Protein AF-A0ABD1PDD5-F1 (afdb_monomer_lite)

Organism: NCBI:txid126358

Secondary structure (DSSP, 8-state):
---------------------------HHHHHHHHHHHH--S-TT--HHHHHHHHHHHHHS-SS--HHHHHHHHHHH---HHHHHHHHHS--SSHHHHHHHHHHHHHHHHHHHHHHHHHH---------

Sequence (129 aa):
MQLLPSSIEDVDTESNANINHPQEEFSPTAQLAVLQAQVAVSDKNERLKDFIARFNRATLEIKVLQMSCVITTMMSGTQSRPFMMSLSKNPSDMMHELLRKGDKYVDAEEAYFITKGMKYRKEPESNKR

pLDDT: mean 79.44, std 18.71, range [39.03, 97.44]

Structure (mmCIF, N/CA/C/O backbone):
data_AF-A0ABD1PDD5-F1
#
_entry.id   AF-A0ABD1PDD5-F1
#
loop_
_atom_site.group_PDB
_atom_site.id
_atom_site.type_symbol
_atom_site.label_atom_id
_atom_site.label_alt_id
_atom_site.label_comp_id
_atom_site.label_asym_id
_atom_site.label_entity_id
_atom_site.label_seq_id
_atom_site.pdbx_PDB_ins_code
_atom_site.Cartn_x
_atom_site.Cartn_y
_atom_site.Cartn_z
_atom_site.occupancy
_atom_site.B_iso_or_equiv
_atom_site.auth_seq_id
_atom_site.auth_comp_id
_atom_site.auth_asym_id
_atom_site.auth_atom_id
_atom_site.pdbx_PDB_model_num
ATOM 1 N N . MET A 1 1 ? -16.704 -8.312 84.322 1.00 44.34 1 MET A N 1
ATOM 2 C CA . MET A 1 1 ? -15.423 -8.030 83.644 1.00 44.34 1 MET A CA 1
ATOM 3 C C . MET A 1 1 ? -15.009 -9.254 82.854 1.00 44.34 1 MET A C 1
ATOM 5 O O . MET A 1 1 ? -14.849 -10.298 83.466 1.00 44.34 1 MET A O 1
ATOM 9 N N . GLN A 1 2 ? -14.865 -9.117 81.538 1.00 45.41 2 GLN A N 1
ATOM 10 C CA . GLN A 1 2 ? -13.881 -9.816 80.705 1.00 45.41 2 GLN A CA 1
ATOM 11 C C . GLN A 1 2 ? -13.801 -9.049 79.376 1.00 45.41 2 GLN A C 1
ATOM 13 O O . GLN A 1 2 ? -14.821 -8.628 78.836 1.00 45.41 2 GLN A O 1
ATOM 18 N N . LEU A 1 3 ? -12.569 -8.735 78.987 1.00 39.03 3 LEU A N 1
ATOM 19 C CA . LEU A 1 3 ? -12.173 -7.791 77.944 1.00 39.03 3 LEU A CA 1
ATOM 20 C C . LEU A 1 3 ? -12.204 -8.452 76.557 1.00 39.03 3 LEU A C 1
ATOM 22 O O . LEU A 1 3 ? -11.913 -9.639 76.431 1.00 39.03 3 LEU A O 1
ATOM 26 N N . LEU A 1 4 ? -12.499 -7.650 75.531 1.00 40.66 4 LEU A N 1
ATOM 27 C CA . LEU A 1 4 ? -12.225 -7.961 74.124 1.00 40.66 4 LEU A CA 1
ATOM 28 C C . LEU A 1 4 ? -10.721 -8.173 73.891 1.00 40.66 4 LEU A C 1
ATOM 30 O O . LEU A 1 4 ? -9.897 -7.541 74.558 1.00 40.66 4 LEU A O 1
ATOM 34 N N . PRO A 1 5 ? -10.379 -8.917 72.833 1.00 45.44 5 PRO A N 1
ATOM 35 C CA . PRO A 1 5 ? -9.389 -8.410 71.895 1.00 45.44 5 PRO A CA 1
ATOM 36 C C . PRO A 1 5 ? -9.971 -8.212 70.490 1.00 45.44 5 PRO A C 1
ATOM 38 O O . PRO A 1 5 ? -10.810 -8.962 69.999 1.00 45.44 5 PRO A O 1
ATOM 41 N N . SER A 1 6 ? -9.485 -7.140 69.879 1.00 45.81 6 SER A N 1
ATOM 42 C CA . SER A 1 6 ? -9.706 -6.653 68.524 1.00 45.81 6 SER A CA 1
ATOM 43 C C . SER A 1 6 ? -9.180 -7.595 67.434 1.00 45.81 6 SER A C 1
ATOM 45 O O . SER A 1 6 ? -8.071 -8.114 67.550 1.00 45.81 6 SER A O 1
ATOM 47 N N . SER A 1 7 ? -9.879 -7.666 66.302 1.00 48.38 7 SER A N 1
ATOM 48 C CA . SER A 1 7 ? -9.233 -7.715 64.984 1.00 48.38 7 SER A CA 1
ATOM 49 C C . SER A 1 7 ? -10.150 -7.079 63.951 1.00 48.38 7 SER A C 1
ATOM 51 O O . SER A 1 7 ? -11.223 -7.586 63.640 1.00 48.38 7 SER A O 1
ATOM 53 N N . ILE A 1 8 ? -9.712 -5.908 63.507 1.00 51.34 8 ILE A N 1
ATOM 54 C CA . ILE A 1 8 ? -10.115 -5.255 62.271 1.00 51.34 8 ILE A CA 1
ATOM 55 C C . ILE A 1 8 ? -9.635 -6.160 61.142 1.00 51.34 8 ILE A C 1
ATOM 57 O O . ILE A 1 8 ? -8.433 -6.375 61.083 1.00 51.34 8 ILE A O 1
ATOM 61 N N . GLU A 1 9 ? -10.525 -6.622 60.270 1.00 50.50 9 GLU A N 1
ATOM 62 C CA . GLU A 1 9 ? -10.276 -6.615 58.825 1.00 50.50 9 GLU A CA 1
ATOM 63 C C . GLU A 1 9 ? -11.603 -6.284 58.145 1.00 50.50 9 GLU A C 1
ATOM 65 O O . GLU A 1 9 ? -12.524 -7.094 58.033 1.00 50.50 9 GLU A O 1
ATOM 70 N N . ASP A 1 10 ? -11.688 -5.006 57.800 1.00 50.22 10 ASP A N 1
ATOM 71 C CA . ASP A 1 10 ? -12.495 -4.463 56.724 1.00 50.22 10 ASP A CA 1
ATOM 72 C C . ASP A 1 10 ? -12.163 -5.283 55.467 1.00 50.22 10 ASP A C 1
ATOM 74 O O . ASP A 1 10 ? -11.091 -5.139 54.884 1.00 50.22 10 ASP A O 1
ATOM 78 N N . VAL A 1 11 ? -13.014 -6.247 55.116 1.00 54.38 11 VAL A N 1
ATOM 79 C CA . VAL A 1 11 ? -12.970 -6.841 53.779 1.00 54.38 11 VAL A CA 1
ATOM 80 C C . VAL A 1 11 ? -13.896 -5.995 52.939 1.00 54.38 11 VAL A C 1
ATOM 82 O O . VAL A 1 11 ? -15.111 -6.211 52.874 1.00 54.38 11 VAL A O 1
ATOM 85 N N . ASP A 1 12 ? -13.266 -4.992 52.341 1.00 52.44 12 ASP A N 1
ATOM 86 C CA . ASP A 1 12 ? -13.774 -4.221 51.230 1.00 52.44 12 ASP A CA 1
ATOM 87 C C . ASP A 1 12 ? -14.552 -5.143 50.291 1.00 52.44 12 ASP A C 1
ATOM 89 O O . ASP A 1 12 ? -14.015 -6.047 49.643 1.00 52.44 12 ASP A O 1
ATOM 93 N N . THR A 1 13 ? -15.860 -4.905 50.211 1.00 51.75 13 THR A N 1
ATOM 94 C CA . THR A 1 13 ? -16.694 -5.399 49.116 1.00 51.75 13 THR A CA 1
ATOM 95 C C . THR A 1 13 ? -16.339 -4.578 47.877 1.00 51.75 13 THR A C 1
ATOM 97 O O . THR A 1 13 ? -17.142 -3.802 47.366 1.00 51.75 13 THR A O 1
ATOM 100 N N . GLU A 1 14 ? -15.094 -4.693 47.423 1.00 48.00 14 GLU A N 1
ATOM 101 C CA . GLU A 1 14 ? -14.629 -4.072 46.201 1.00 48.00 14 GLU A CA 1
ATOM 102 C C . GLU A 1 14 ? -14.721 -5.059 45.041 1.00 48.00 14 GLU A C 1
ATOM 104 O O . GLU A 1 14 ? -14.168 -6.156 45.034 1.00 48.00 14 GLU A O 1
ATOM 109 N N . SER A 1 15 ? -15.387 -4.569 44.000 1.00 48.31 15 SER A N 1
ATOM 110 C CA . SER A 1 15 ? -15.159 -4.966 42.621 1.00 48.31 15 SER A CA 1
ATOM 111 C C . SER A 1 15 ? -15.713 -6.328 42.203 1.00 48.31 15 SER A C 1
ATOM 113 O O . SER A 1 15 ? -15.013 -7.183 41.668 1.00 48.31 15 SER A O 1
ATOM 115 N N . ASN A 1 16 ? -17.044 -6.449 42.226 1.00 48.47 16 ASN A N 1
ATOM 116 C CA . ASN A 1 16 ? -17.698 -7.088 41.082 1.00 48.47 16 ASN A CA 1
ATOM 117 C C . ASN A 1 16 ? -17.799 -6.062 39.939 1.00 48.47 16 ASN A C 1
ATOM 119 O O . ASN A 1 16 ? -18.888 -5.661 39.522 1.00 48.47 16 ASN A O 1
ATOM 123 N N . ALA A 1 17 ? -16.644 -5.570 39.476 1.00 53.34 17 ALA A N 1
ATOM 124 C CA . ALA A 1 17 ? -16.558 -4.893 38.198 1.00 53.34 17 ALA A CA 1
ATOM 125 C C . ALA A 1 17 ? -16.849 -5.957 37.146 1.00 53.34 17 ALA A C 1
ATOM 127 O O . ALA A 1 17 ? -16.000 -6.771 36.789 1.00 53.34 17 ALA A O 1
ATOM 128 N N . ASN A 1 18 ? -18.104 -5.975 36.715 1.00 50.41 18 ASN A N 1
ATOM 129 C CA . ASN A 1 18 ? -18.570 -6.673 35.539 1.00 50.41 18 ASN A CA 1
ATOM 130 C C . ASN A 1 18 ? -17.535 -6.479 34.422 1.00 50.41 18 ASN A C 1
ATOM 132 O O . ASN A 1 18 ? -17.438 -5.391 33.855 1.00 50.41 18 ASN A O 1
ATOM 136 N N . ILE A 1 19 ? -16.755 -7.520 34.116 1.00 51.81 19 ILE A N 1
ATOM 137 C CA . ILE A 1 19 ? -15.788 -7.544 33.011 1.00 51.81 19 ILE A CA 1
ATOM 138 C C . ILE A 1 19 ? -16.563 -7.668 31.688 1.00 51.81 19 ILE A C 1
ATOM 140 O O . ILE A 1 19 ? -16.249 -8.465 30.817 1.00 51.81 19 ILE A O 1
ATOM 144 N N . ASN A 1 20 ? -17.593 -6.848 31.506 1.00 53.66 20 ASN A N 1
ATOM 145 C CA . ASN A 1 20 ? -17.935 -6.339 30.195 1.00 53.66 20 ASN A CA 1
ATOM 146 C C . ASN A 1 20 ? -16.987 -5.174 29.954 1.00 53.66 20 ASN A C 1
ATOM 148 O O . ASN A 1 20 ? -17.382 -4.014 29.982 1.00 53.66 20 ASN A O 1
ATOM 152 N N . HIS A 1 21 ? -15.707 -5.491 29.776 1.00 46.81 21 HIS A N 1
ATOM 153 C CA . HIS A 1 21 ? -14.820 -4.571 29.101 1.00 46.81 21 HIS A CA 1
ATOM 154 C C . HIS A 1 21 ? -15.286 -4.612 27.643 1.00 46.81 21 HIS A C 1
ATOM 156 O O . HIS A 1 21 ? -15.074 -5.642 26.994 1.00 46.81 21 HIS A O 1
ATOM 162 N N . PRO A 1 22 ? -15.949 -3.574 27.095 1.00 48.88 22 PRO A N 1
ATOM 163 C CA . PRO A 1 22 ? -15.995 -3.471 25.654 1.00 48.88 22 PRO A CA 1
ATOM 164 C C . PRO A 1 22 ? -14.526 -3.396 25.242 1.00 48.88 22 PRO A C 1
ATOM 166 O O . PRO A 1 22 ? -13.804 -2.478 25.635 1.00 48.88 22 PRO A O 1
ATOM 169 N N . GLN A 1 23 ? -14.033 -4.425 24.551 1.00 45.78 23 GLN A N 1
ATOM 170 C CA . GLN A 1 23 ? -12.884 -4.215 23.687 1.00 45.78 23 GLN A CA 1
ATOM 171 C C . GLN A 1 23 ? -13.329 -3.054 22.804 1.00 45.78 23 GLN A C 1
ATOM 173 O O . GLN A 1 23 ? -14.339 -3.195 22.116 1.00 45.78 23 GLN A O 1
ATOM 178 N N . GLU A 1 24 ? -12.690 -1.889 22.912 1.00 55.94 24 GLU A N 1
ATOM 179 C CA . GLU A 1 24 ? -12.941 -0.797 21.979 1.00 55.94 24 GLU A CA 1
ATOM 180 C C . GLU A 1 24 ? -12.507 -1.288 20.594 1.00 55.94 24 GLU A C 1
ATOM 182 O O . GLU A 1 24 ? -11.383 -1.079 20.143 1.00 55.94 24 GLU A O 1
ATOM 187 N N . GLU A 1 25 ? -13.382 -2.033 19.923 1.00 65.75 25 GLU A N 1
ATOM 188 C CA . GLU A 1 25 ? -13.292 -2.221 18.496 1.00 65.75 25 GLU A CA 1
ATOM 189 C C . GLU A 1 25 ? -13.474 -0.829 17.911 1.00 65.75 25 GLU A C 1
ATOM 191 O O . GLU A 1 25 ? -14.562 -0.249 17.953 1.00 65.75 25 GLU A O 1
ATOM 196 N N . PHE A 1 26 ? -12.373 -0.254 17.427 1.00 69.88 26 PHE A N 1
ATOM 197 C CA . PHE A 1 26 ? -12.415 0.996 16.689 1.00 69.88 26 PHE A CA 1
ATOM 198 C C . PHE A 1 26 ? -13.536 0.901 15.654 1.00 69.88 26 PHE A C 1
ATOM 200 O O . PHE A 1 26 ? -13.574 -0.047 14.867 1.00 69.88 26 PHE A O 1
ATOM 207 N N . SER A 1 27 ? -14.439 1.884 15.634 1.00 87.56 27 SER A N 1
ATOM 208 C CA . SER A 1 27 ? -15.412 2.019 14.547 1.00 87.56 27 SER A CA 1
ATOM 209 C C . SER A 1 27 ? -14.692 1.899 13.194 1.00 87.56 27 SER A C 1
ATOM 211 O O . SER A 1 27 ? -13.560 2.384 13.083 1.00 87.56 27 SER A O 1
ATOM 213 N N . PRO A 1 28 ? -15.306 1.320 12.144 1.00 85.19 28 PRO A N 1
ATOM 214 C CA . PRO A 1 28 ? -14.693 1.253 10.817 1.00 85.19 28 PRO A CA 1
ATOM 215 C C . PRO A 1 28 ? -14.137 2.605 10.341 1.00 85.19 28 PRO A C 1
ATOM 217 O O . PRO A 1 28 ? -13.067 2.657 9.737 1.00 85.19 28 PRO A O 1
ATOM 220 N N . THR A 1 29 ? -14.804 3.711 10.687 1.00 87.69 29 THR A N 1
ATOM 221 C CA . THR A 1 29 ? -14.333 5.075 10.401 1.00 87.69 29 THR A CA 1
ATOM 222 C C . THR A 1 29 ? -13.031 5.411 11.132 1.00 87.69 29 THR A C 1
ATOM 224 O O . THR A 1 29 ? -12.128 5.990 10.534 1.00 87.69 29 THR A O 1
ATOM 227 N N . ALA A 1 30 ? -12.907 5.029 12.405 1.00 87.88 30 ALA A N 1
ATOM 228 C CA . ALA A 1 30 ? -11.689 5.230 13.185 1.00 87.88 30 ALA A CA 1
ATOM 229 C C . ALA A 1 30 ? -10.545 4.338 12.674 1.00 87.88 30 ALA A C 1
ATOM 231 O O . ALA A 1 30 ? -9.430 4.824 12.507 1.00 87.88 30 ALA A O 1
ATOM 232 N N . GLN A 1 31 ? -10.827 3.076 12.327 1.00 87.50 31 GLN A N 1
ATOM 233 C CA . GLN A 1 31 ? -9.844 2.178 11.703 1.00 87.50 31 GLN A CA 1
ATOM 234 C C . GLN A 1 31 ? -9.310 2.755 10.389 1.00 87.50 31 GLN A C 1
ATOM 236 O O . GLN A 1 31 ? -8.101 2.768 10.164 1.00 87.50 31 GLN A O 1
ATOM 241 N N . LEU A 1 32 ? -10.206 3.255 9.530 1.00 90.06 32 LEU A N 1
ATOM 242 C CA . LEU A 1 32 ? -9.837 3.878 8.262 1.00 90.06 32 LEU A CA 1
ATOM 243 C C . LEU A 1 32 ? -8.947 5.105 8.485 1.00 90.06 32 LEU A C 1
ATOM 245 O O . LEU A 1 32 ? -7.903 5.212 7.851 1.00 90.06 32 LEU A O 1
ATOM 249 N N . ALA A 1 33 ? -9.331 5.997 9.402 1.00 90.44 33 ALA A N 1
ATOM 250 C CA . ALA A 1 33 ? -8.564 7.201 9.705 1.00 90.44 33 ALA A CA 1
ATOM 251 C C . ALA A 1 33 ? -7.157 6.877 10.235 1.00 90.44 33 ALA A C 1
ATOM 253 O O . ALA A 1 33 ? -6.179 7.461 9.769 1.00 90.44 33 ALA A O 1
ATOM 254 N N . VAL A 1 34 ? -7.042 5.917 11.161 1.00 89.06 34 VAL A N 1
ATOM 255 C CA . VAL A 1 34 ? -5.750 5.477 11.714 1.00 89.06 34 VAL A CA 1
ATOM 256 C C . VAL A 1 34 ? -4.879 4.852 10.626 1.00 89.06 34 VAL A C 1
ATOM 258 O O . VAL A 1 34 ? -3.718 5.233 10.476 1.00 89.06 34 VAL A O 1
ATOM 261 N N . LEU A 1 35 ? -5.437 3.939 9.825 1.00 92.12 35 LEU A N 1
ATOM 262 C CA . LEU A 1 35 ? -4.683 3.282 8.762 1.00 92.12 35 LEU A CA 1
ATOM 263 C C . LEU A 1 35 ? -4.210 4.299 7.715 1.00 92.12 35 LEU A C 1
ATOM 265 O O . LEU A 1 35 ? -3.042 4.278 7.337 1.00 92.12 35 LEU A O 1
ATOM 269 N N . GLN A 1 36 ? -5.071 5.231 7.294 1.00 91.12 36 GLN A N 1
ATOM 270 C CA . GLN A 1 36 ? -4.711 6.299 6.356 1.00 91.12 36 GLN A CA 1
ATOM 271 C C . GLN A 1 36 ? -3.617 7.218 6.900 1.00 91.12 36 GLN A C 1
ATOM 273 O O . GLN A 1 36 ? -2.704 7.568 6.153 1.00 91.12 36 GLN A O 1
ATOM 278 N N . ALA A 1 37 ? -3.683 7.588 8.181 1.00 89.25 37 ALA A N 1
ATOM 279 C CA . ALA A 1 37 ? -2.650 8.399 8.817 1.00 89.25 37 ALA A CA 1
ATOM 280 C C . ALA A 1 37 ? -1.287 7.686 8.807 1.00 89.25 37 ALA A C 1
ATOM 282 O O . ALA A 1 37 ? -0.275 8.309 8.493 1.00 89.25 37 ALA A O 1
ATOM 283 N N . GLN A 1 38 ? -1.265 6.375 9.068 1.00 87.12 38 GLN A N 1
ATOM 284 C CA . GLN A 1 38 ? -0.033 5.583 9.118 1.00 87.12 38 GLN A CA 1
ATOM 285 C C . GLN A 1 38 ? 0.571 5.311 7.729 1.00 87.12 38 GLN A C 1
ATOM 287 O O . GLN A 1 38 ? 1.792 5.217 7.586 1.00 87.12 38 GLN A O 1
ATOM 292 N N . VAL A 1 39 ? -0.260 5.198 6.685 1.00 88.88 39 VAL A N 1
ATOM 293 C CA . VAL A 1 39 ? 0.219 4.950 5.312 1.00 88.88 39 VAL A CA 1
ATOM 294 C C . VAL A 1 39 ? 0.370 6.211 4.466 1.00 88.88 39 VAL A C 1
ATOM 296 O O . VAL A 1 39 ? 0.736 6.094 3.291 1.00 88.88 39 VAL A O 1
ATOM 299 N N . ALA A 1 40 ? 0.097 7.388 5.041 1.00 82.44 40 ALA A N 1
ATOM 300 C CA . ALA A 1 40 ? 0.123 8.669 4.350 1.00 82.44 40 ALA A CA 1
ATOM 301 C C . ALA A 1 40 ? 1.375 8.807 3.471 1.00 82.44 40 ALA A C 1
ATOM 303 O O . ALA A 1 40 ? 2.492 8.450 3.859 1.00 82.44 40 ALA A O 1
ATOM 304 N N . VAL A 1 41 ? 1.145 9.281 2.246 1.00 71.75 41 VAL A N 1
ATOM 305 C CA . VAL A 1 41 ? 2.158 9.398 1.196 1.00 71.75 41 VAL A CA 1
ATOM 306 C C . VAL A 1 41 ? 3.375 10.148 1.731 1.00 71.75 41 VAL A C 1
ATOM 308 O O . VAL A 1 41 ? 3.268 11.312 2.111 1.00 71.75 41 VAL A O 1
ATOM 311 N N . SER A 1 42 ? 4.531 9.483 1.735 1.00 68.31 42 SER A N 1
ATOM 312 C CA . SER A 1 42 ? 5.781 10.080 2.220 1.00 68.31 42 SER A CA 1
ATOM 313 C C . SER A 1 42 ? 6.497 10.919 1.147 1.00 68.31 42 SER A C 1
ATOM 315 O O . SER A 1 42 ? 7.181 11.876 1.494 1.00 68.31 42 SER A O 1
ATOM 317 N N . ASP A 1 43 ? 6.311 10.618 -0.147 1.00 76.56 43 ASP A N 1
ATOM 318 C CA . ASP A 1 43 ? 6.907 11.346 -1.285 1.00 76.56 43 ASP A CA 1
ATOM 319 C C . ASP A 1 43 ? 6.004 11.237 -2.533 1.00 76.56 43 ASP A C 1
ATOM 321 O O . ASP A 1 43 ? 5.365 10.209 -2.727 1.00 76.56 43 ASP A O 1
ATOM 325 N N . LYS A 1 44 ? 5.957 12.259 -3.404 1.00 78.06 44 LYS A N 1
ATOM 326 C CA . LYS A 1 44 ? 5.228 12.281 -4.697 1.00 78.06 44 LYS A CA 1
ATOM 327 C C . LYS A 1 44 ? 5.775 11.304 -5.749 1.00 78.06 44 LYS A C 1
ATOM 329 O O . LYS A 1 44 ? 5.138 11.123 -6.787 1.00 78.06 44 LYS A O 1
ATOM 334 N N . ASN A 1 45 ? 6.950 10.735 -5.500 1.00 84.44 45 ASN A N 1
ATOM 335 C CA . ASN A 1 45 ? 7.635 9.793 -6.382 1.00 84.44 45 ASN A CA 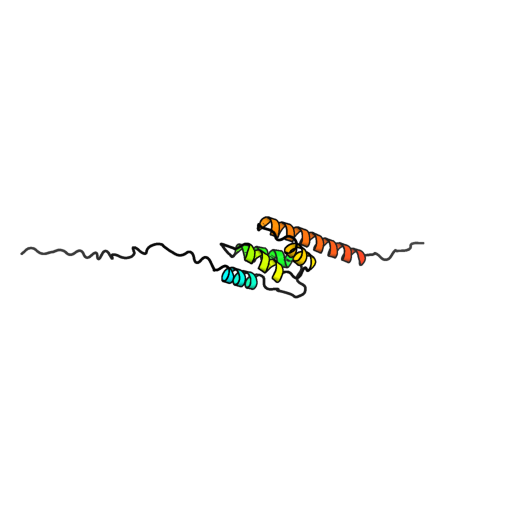1
ATOM 336 C C . ASN A 1 45 ? 7.900 8.444 -5.696 1.00 84.44 45 ASN A C 1
ATOM 338 O O . ASN A 1 45 ? 8.816 7.713 -6.084 1.00 84.44 45 ASN A O 1
ATOM 342 N N . GLU A 1 46 ? 7.113 8.126 -4.671 1.00 90.69 46 GLU A N 1
ATOM 343 C CA . GLU A 1 46 ? 7.224 6.879 -3.934 1.00 90.69 46 GLU A CA 1
ATOM 344 C C . GLU A 1 46 ? 7.069 5.661 -4.861 1.00 90.69 46 GLU A C 1
ATOM 346 O O . GLU A 1 46 ? 6.130 5.560 -5.656 1.00 90.69 46 GLU A O 1
ATOM 351 N N . ARG A 1 47 ? 8.003 4.710 -4.741 1.00 92.44 47 ARG A N 1
ATOM 352 C CA . ARG A 1 47 ? 7.958 3.434 -5.462 1.00 92.44 47 ARG A CA 1
ATOM 353 C C . ARG A 1 47 ? 6.901 2.538 -4.843 1.00 92.44 47 ARG A C 1
ATOM 355 O O . ARG A 1 47 ? 6.703 2.543 -3.628 1.00 92.44 47 ARG A O 1
ATOM 362 N N . LEU A 1 48 ? 6.277 1.692 -5.657 1.00 94.75 48 LEU A N 1
ATOM 363 C CA . LEU A 1 48 ? 5.211 0.820 -5.178 1.00 94.75 48 LEU A CA 1
ATOM 364 C C . LEU A 1 48 ? 5.693 -0.118 -4.064 1.00 94.75 48 LEU A C 1
ATOM 366 O O . LEU A 1 48 ? 4.955 -0.363 -3.117 1.00 94.75 48 LEU A O 1
ATOM 370 N N . LYS A 1 49 ? 6.939 -0.596 -4.133 1.00 95.25 49 LYS A N 1
ATOM 371 C CA . LYS A 1 49 ? 7.513 -1.471 -3.099 1.00 95.25 49 LYS A CA 1
ATOM 372 C C . LYS A 1 49 ? 7.614 -0.812 -1.724 1.00 95.25 49 LYS A C 1
ATOM 374 O O . LYS A 1 49 ? 7.336 -1.460 -0.720 1.00 95.25 49 LYS A O 1
ATOM 379 N N . ASP A 1 50 ? 7.970 0.471 -1.691 1.00 94.31 50 ASP A N 1
ATOM 380 C CA . ASP A 1 50 ? 8.144 1.221 -0.448 1.00 94.31 50 ASP A CA 1
ATOM 381 C C . ASP A 1 50 ? 6.771 1.486 0.181 1.00 94.31 50 ASP A C 1
ATOM 383 O O . ASP A 1 50 ? 6.574 1.278 1.383 1.00 94.31 50 ASP A O 1
ATOM 387 N N . PHE A 1 51 ? 5.785 1.803 -0.664 1.00 94.75 51 PHE A N 1
ATOM 388 C CA . PHE A 1 51 ? 4.392 1.923 -0.255 1.00 94.75 51 PHE A CA 1
ATOM 389 C C . PHE A 1 51 ? 3.851 0.611 0.332 1.00 94.75 51 PHE A C 1
ATOM 391 O O . PHE A 1 51 ? 3.303 0.621 1.433 1.00 94.75 51 PHE A O 1
ATOM 398 N N . ILE A 1 52 ? 4.018 -0.523 -0.366 1.00 95.19 52 ILE A N 1
AT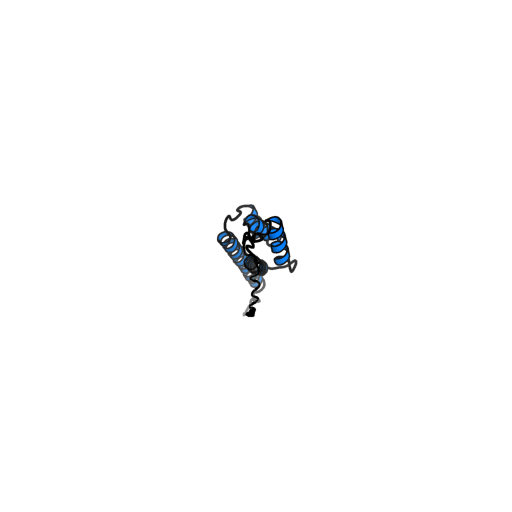OM 399 C CA . ILE A 1 52 ? 3.536 -1.838 0.094 1.00 95.19 52 ILE A CA 1
ATOM 400 C C . ILE A 1 52 ? 4.194 -2.229 1.423 1.00 95.19 52 ILE A C 1
ATOM 402 O O . ILE A 1 52 ? 3.509 -2.701 2.329 1.00 95.19 52 ILE A O 1
ATOM 406 N N . ALA A 1 53 ? 5.494 -1.975 1.594 1.00 93.94 53 ALA A N 1
ATOM 407 C CA . ALA A 1 53 ? 6.182 -2.240 2.854 1.00 93.94 53 ALA A CA 1
ATOM 408 C C . ALA A 1 53 ? 5.600 -1.420 4.020 1.00 93.94 53 ALA A C 1
ATOM 410 O O . ALA A 1 53 ? 5.348 -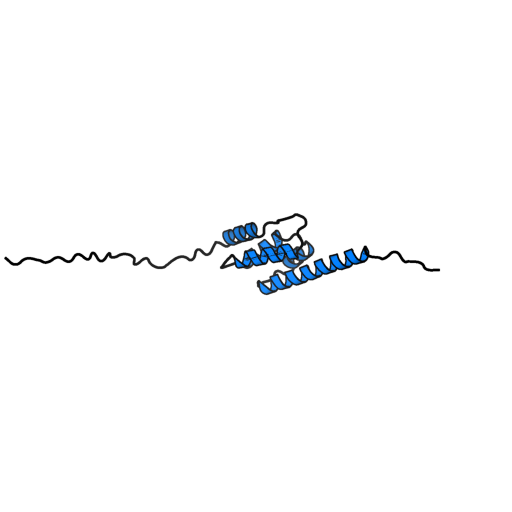1.964 5.101 1.00 93.94 53 ALA A O 1
ATOM 411 N N . ARG A 1 54 ? 5.339 -0.123 3.805 1.00 93.56 54 ARG A N 1
ATOM 412 C CA . ARG A 1 54 ? 4.740 0.748 4.828 1.00 93.56 54 ARG A CA 1
ATOM 413 C C . ARG A 1 54 ? 3.290 0.364 5.125 1.00 93.56 54 ARG A C 1
ATOM 415 O O . ARG A 1 54 ? 2.904 0.315 6.291 1.00 93.56 54 ARG A O 1
ATOM 422 N N . PHE A 1 55 ? 2.520 0.029 4.092 1.00 94.06 55 PHE A N 1
ATOM 423 C CA . PHE A 1 55 ? 1.159 -0.481 4.223 1.00 94.06 55 PHE A CA 1
ATOM 424 C C . PHE A 1 55 ? 1.112 -1.748 5.081 1.00 94.06 55 PHE A C 1
ATOM 426 O O . PHE A 1 55 ? 0.373 -1.797 6.061 1.00 94.06 55 PHE A O 1
ATOM 433 N N . ASN A 1 56 ? 1.963 -2.733 4.784 1.00 93.69 56 ASN A N 1
ATOM 43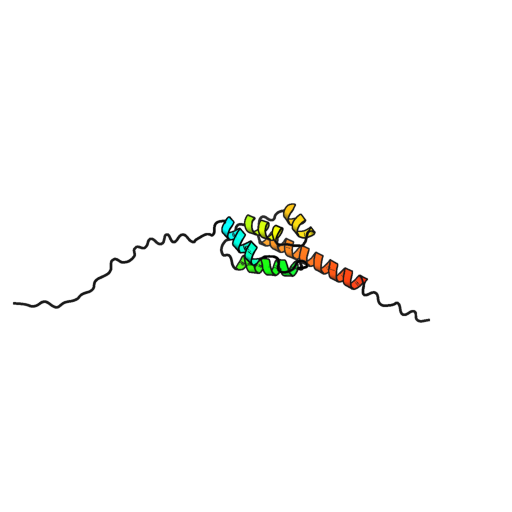4 C CA . ASN A 1 56 ? 2.025 -3.983 5.540 1.00 93.69 56 ASN A CA 1
ATOM 435 C C . ASN A 1 56 ? 2.334 -3.727 7.014 1.00 93.69 56 ASN A C 1
ATOM 437 O O . ASN A 1 56 ? 1.633 -4.237 7.885 1.00 93.69 56 ASN A O 1
ATOM 441 N N . ARG A 1 57 ? 3.325 -2.876 7.302 1.00 92.94 57 ARG A N 1
ATOM 442 C CA . ARG A 1 57 ? 3.649 -2.488 8.678 1.00 92.94 57 ARG A CA 1
ATOM 443 C C . ARG A 1 57 ? 2.446 -1.868 9.395 1.00 92.94 57 ARG A C 1
ATOM 445 O O . ARG A 1 57 ? 2.125 -2.302 10.495 1.00 92.94 57 ARG A O 1
ATOM 452 N N . ALA A 1 58 ? 1.758 -0.920 8.760 1.00 91.88 58 ALA A N 1
ATOM 453 C CA . ALA A 1 58 ? 0.582 -0.273 9.337 1.00 91.88 58 ALA A CA 1
ATOM 454 C C . ALA A 1 58 ? -0.545 -1.272 9.650 1.00 91.88 58 ALA A C 1
ATOM 456 O O . ALA A 1 58 ? -1.195 -1.174 10.687 1.00 91.88 58 ALA A O 1
ATOM 457 N N . THR A 1 59 ? -0.755 -2.272 8.787 1.00 91.06 59 THR A N 1
ATOM 458 C CA . THR A 1 59 ? -1.793 -3.290 9.018 1.00 91.06 59 THR A CA 1
ATOM 459 C C . THR A 1 59 ? -1.478 -4.243 10.170 1.00 91.06 59 THR A C 1
ATOM 461 O O . THR A 1 59 ? -2.404 -4.771 10.776 1.00 91.06 59 THR A O 1
ATOM 464 N N . LEU A 1 60 ? -0.199 -4.443 10.505 1.00 91.00 60 LEU A N 1
ATOM 465 C CA . LEU A 1 60 ? 0.213 -5.280 11.638 1.00 91.00 60 LEU A CA 1
ATOM 466 C C . LEU A 1 60 ? 0.026 -4.577 12.992 1.00 91.00 60 LEU A C 1
ATOM 468 O O . LEU A 1 60 ? -0.076 -5.245 14.018 1.00 91.00 60 LEU A O 1
ATOM 472 N N . GLU A 1 61 ? -0.025 -3.244 13.002 1.00 87.88 61 GLU A N 1
ATOM 473 C CA . GLU A 1 61 ? -0.192 -2.430 14.213 1.00 87.88 61 GLU A CA 1
ATOM 474 C C . GLU A 1 61 ? -1.665 -2.368 14.680 1.00 87.88 61 GLU A C 1
ATOM 476 O O . GLU A 1 61 ? -1.939 -1.986 15.818 1.00 87.88 61 GLU A O 1
ATOM 481 N N . ILE A 1 62 ? -2.624 -2.783 13.838 1.00 84.88 62 ILE A N 1
ATOM 482 C CA . ILE A 1 62 ? -4.066 -2.693 14.111 1.00 84.88 62 ILE A CA 1
ATOM 483 C C . ILE A 1 62 ? -4.663 -4.099 14.275 1.00 84.88 62 ILE A C 1
ATOM 485 O O . ILE A 1 62 ? -4.736 -4.879 13.329 1.00 84.88 62 ILE A O 1
ATOM 489 N N . LYS A 1 63 ? -5.136 -4.413 15.491 1.00 81.75 63 LYS A N 1
ATOM 490 C CA . LYS A 1 63 ? -5.584 -5.761 15.907 1.00 81.75 63 LYS A CA 1
ATOM 491 C C . LYS A 1 63 ? -6.759 -6.321 15.090 1.00 81.75 63 LYS A C 1
ATOM 493 O O . LYS A 1 63 ? -6.811 -7.523 14.850 1.00 81.75 63 LYS A O 1
ATOM 498 N N . VAL A 1 64 ? -7.707 -5.470 14.696 1.00 84.62 64 VAL A N 1
ATOM 499 C CA . VAL A 1 64 ? -8.885 -5.843 13.898 1.00 84.62 64 VAL A CA 1
ATOM 500 C C . VAL A 1 64 ? -9.067 -4.798 12.804 1.00 84.62 64 VAL A C 1
ATOM 502 O O . VAL A 1 64 ? -9.242 -3.619 13.103 1.00 84.62 64 VAL A O 1
ATOM 505 N N . LEU A 1 65 ? -9.016 -5.237 11.545 1.00 89.00 65 LEU A N 1
ATOM 506 C CA . LEU A 1 65 ? -9.169 -4.384 10.369 1.00 89.00 65 LEU A CA 1
ATOM 507 C C . LEU A 1 65 ? -10.296 -4.884 9.474 1.00 89.00 65 LEU A C 1
ATOM 509 O O . LEU A 1 65 ? -10.264 -6.007 8.972 1.00 89.00 65 LEU A O 1
ATOM 513 N N . GLN A 1 66 ? -11.269 -4.014 9.220 1.00 92.00 66 GLN A N 1
ATOM 514 C CA . GLN A 1 66 ? -12.286 -4.245 8.201 1.00 92.00 66 GLN A CA 1
ATOM 515 C C . GLN A 1 66 ? -11.650 -4.214 6.806 1.00 92.00 66 GLN A C 1
ATOM 517 O O . GLN A 1 66 ? -10.965 -3.254 6.443 1.0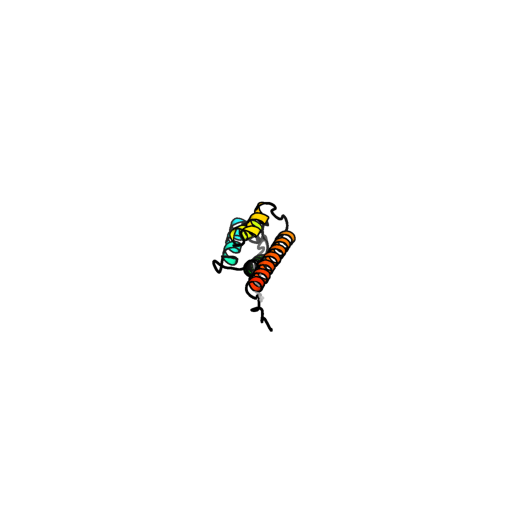0 92.00 66 GLN A O 1
ATOM 522 N N . MET A 1 67 ? -11.913 -5.241 5.994 1.00 92.81 67 MET A N 1
ATOM 523 C CA . MET A 1 67 ? -11.319 -5.375 4.657 1.00 92.81 67 MET A CA 1
ATOM 524 C C . MET A 1 67 ? -11.658 -4.184 3.743 1.00 92.81 67 MET A C 1
ATOM 526 O O . MET A 1 67 ? -10.824 -3.735 2.959 1.00 92.81 67 MET A O 1
ATOM 530 N N . SER A 1 68 ? -12.846 -3.594 3.895 1.00 92.38 68 SER A N 1
ATOM 531 C CA . SER A 1 68 ? -13.235 -2.370 3.185 1.00 92.38 68 SER A CA 1
ATOM 532 C C . SER A 1 68 ? -12.313 -1.185 3.503 1.00 92.38 68 SER A C 1
ATOM 534 O O . SER A 1 68 ? -11.928 -0.449 2.590 1.00 92.38 68 SER A O 1
ATOM 536 N N . CYS A 1 69 ? -11.895 -1.024 4.763 1.00 93.00 69 CYS A N 1
ATOM 537 C CA . CYS A 1 69 ? -10.946 0.012 5.174 1.00 93.00 69 CYS A CA 1
ATOM 538 C C . CYS A 1 69 ? -9.553 -0.250 4.593 1.00 93.00 69 CYS A C 1
ATOM 540 O O . CYS A 1 69 ? -8.907 0.678 4.105 1.00 93.00 69 CYS A O 1
ATOM 542 N N . VAL A 1 70 ? -9.121 -1.514 4.577 1.00 94.94 70 VAL A N 1
ATOM 543 C CA . VAL A 1 70 ? -7.844 -1.955 3.991 1.00 94.94 70 VAL A CA 1
ATOM 544 C C . VAL A 1 70 ? -7.788 -1.619 2.495 1.00 94.94 70 VAL A C 1
ATOM 546 O O . VAL A 1 70 ? -6.862 -0.940 2.050 1.00 94.94 70 VAL A O 1
ATOM 549 N N . ILE A 1 71 ? -8.802 -2.022 1.722 1.00 94.62 71 ILE A N 1
ATOM 550 C CA . ILE A 1 71 ? -8.867 -1.773 0.271 1.00 94.62 71 ILE A CA 1
ATOM 551 C C . ILE A 1 71 ? -8.942 -0.273 -0.020 1.00 94.62 71 ILE A C 1
ATOM 553 O O . ILE A 1 71 ? -8.201 0.226 -0.868 1.00 94.62 71 ILE A O 1
ATOM 557 N N . THR A 1 72 ? -9.804 0.457 0.696 1.00 94.31 72 THR A N 1
ATOM 558 C CA . THR A 1 72 ? -9.949 1.914 0.536 1.00 94.31 72 THR A CA 1
ATOM 559 C C . THR A 1 72 ? -8.618 2.617 0.762 1.00 94.31 72 THR A C 1
ATOM 561 O O . THR A 1 72 ? -8.202 3.425 -0.067 1.00 94.31 72 THR A O 1
ATOM 564 N N . THR A 1 73 ? -7.915 2.253 1.834 1.00 94.94 73 THR A N 1
ATOM 565 C CA . THR A 1 73 ? -6.618 2.841 2.175 1.00 94.94 73 THR A CA 1
ATOM 566 C C . THR A 1 73 ? -5.546 2.503 1.143 1.00 94.94 73 THR A C 1
ATOM 568 O O . THR A 1 73 ? -4.796 3.386 0.731 1.00 94.94 73 THR A O 1
ATOM 571 N N . MET A 1 74 ? -5.503 1.258 0.658 1.00 94.50 74 MET A N 1
ATOM 572 C CA . MET A 1 74 ? -4.577 0.856 -0.403 1.00 94.50 74 MET A CA 1
ATOM 573 C C . MET A 1 74 ? -4.809 1.671 -1.685 1.00 94.50 74 MET A C 1
ATOM 575 O O . MET A 1 74 ? -3.859 2.193 -2.269 1.00 94.50 74 MET A O 1
ATOM 579 N N . MET A 1 75 ? -6.069 1.808 -2.116 1.00 93.25 75 MET A N 1
ATOM 580 C CA . MET A 1 75 ? -6.423 2.548 -3.331 1.00 93.25 75 MET A CA 1
ATOM 581 C C . MET A 1 75 ? -6.121 4.042 -3.213 1.00 93.25 75 MET A C 1
ATOM 583 O O . MET A 1 75 ? -5.643 4.629 -4.180 1.00 93.25 75 MET A O 1
ATOM 587 N N . SER A 1 76 ? -6.391 4.657 -2.056 1.00 91.75 76 SER A N 1
ATOM 588 C CA . SER A 1 76 ? -6.138 6.086 -1.846 1.00 91.75 76 SER A CA 1
ATOM 589 C C . SER A 1 76 ? -4.667 6.409 -1.584 1.00 91.75 76 SER A C 1
ATOM 591 O O . SER A 1 76 ? -4.233 7.522 -1.866 1.00 91.75 76 SER A O 1
ATOM 593 N N . GLY A 1 77 ? -3.915 5.470 -1.006 1.00 91.50 77 GLY A N 1
ATOM 594 C CA . GLY A 1 77 ? -2.521 5.675 -0.614 1.00 91.50 77 GLY A CA 1
ATOM 595 C C . GLY A 1 77 ? -1.514 5.412 -1.734 1.00 91.50 77 GLY A C 1
ATOM 596 O O . GLY A 1 77 ? -0.446 6.019 -1.745 1.00 91.50 77 GLY A O 1
ATOM 597 N N . THR A 1 78 ? -1.832 4.532 -2.688 1.00 93.12 78 THR A N 1
ATOM 598 C CA . THR A 1 78 ? -0.885 4.174 -3.750 1.00 93.12 78 THR A CA 1
ATOM 599 C C . THR A 1 78 ? -0.781 5.245 -4.838 1.00 93.12 78 THR A C 1
ATOM 601 O O . THR A 1 78 ? -1.775 5.798 -5.308 1.00 93.12 78 THR A O 1
ATOM 604 N N . GLN A 1 79 ? 0.437 5.481 -5.325 1.00 92.50 79 GLN A N 1
ATOM 605 C CA . GLN A 1 79 ? 0.687 6.335 -6.494 1.00 92.50 79 GLN A CA 1
ATOM 606 C C . GLN A 1 79 ? 0.701 5.563 -7.815 1.00 92.50 79 GLN A C 1
ATOM 608 O O . GLN A 1 79 ? 0.627 6.156 -8.897 1.00 92.50 79 GLN A O 1
ATOM 613 N N . SER A 1 80 ? 0.759 4.231 -7.753 1.00 93.44 80 SER A N 1
ATOM 614 C CA . SER A 1 80 ? 0.791 3.387 -8.941 1.00 93.44 80 SER A CA 1
ATOM 615 C C . SER A 1 80 ? -0.596 3.324 -9.580 1.00 93.44 80 SER A C 1
ATOM 617 O O . SER A 1 80 ? -1.470 2.553 -9.180 1.00 93.44 80 SER A O 1
ATOM 619 N N . ARG A 1 81 ? -0.806 4.135 -10.624 1.00 93.94 81 ARG A N 1
ATOM 620 C CA . ARG A 1 81 ? -2.064 4.150 -11.392 1.00 93.94 81 ARG A CA 1
ATOM 621 C C . ARG A 1 81 ? -2.456 2.767 -11.933 1.00 93.94 81 ARG A C 1
ATOM 623 O O . ARG A 1 81 ? -3.627 2.416 -11.784 1.00 93.94 81 ARG A O 1
ATOM 630 N N . PRO A 1 82 ? -1.543 1.956 -12.512 1.00 95.31 82 PRO A N 1
ATOM 631 C CA . PRO A 1 82 ? -1.887 0.610 -12.971 1.00 95.31 82 PRO A CA 1
ATOM 632 C C . PRO A 1 82 ? -2.356 -0.307 -11.838 1.00 95.31 82 PRO A C 1
ATOM 634 O O . PRO A 1 82 ? -3.286 -1.090 -12.034 1.00 95.31 82 PRO A O 1
ATOM 637 N N . PHE A 1 83 ? -1.741 -0.198 -10.658 1.00 95.75 83 PHE A N 1
ATOM 638 C CA . PHE A 1 83 ? -2.126 -0.978 -9.487 1.00 95.75 83 PHE A CA 1
ATOM 639 C C . PHE A 1 83 ? -3.496 -0.540 -8.954 1.00 95.75 83 PHE A C 1
ATOM 641 O O . PHE A 1 83 ? -4.396 -1.370 -8.846 1.00 95.75 83 PHE A O 1
ATOM 648 N N . MET A 1 84 ? -3.711 0.765 -8.754 1.00 95.12 84 MET A N 1
ATOM 649 C CA . MET A 1 84 ? -5.001 1.335 -8.339 1.00 95.12 84 MET A CA 1
ATOM 650 C C . MET A 1 84 ? -6.150 0.914 -9.271 1.00 95.12 84 MET A C 1
ATOM 652 O O . MET A 1 84 ? -7.203 0.475 -8.811 1.00 95.12 84 MET A O 1
ATOM 656 N N . MET A 1 85 ? -5.946 0.977 -10.593 1.00 95.75 85 MET A N 1
ATOM 657 C CA . MET A 1 85 ? -6.945 0.515 -11.568 1.00 95.75 85 MET A CA 1
ATOM 658 C C . MET A 1 85 ? -7.241 -0.985 -11.439 1.00 95.75 85 MET A C 1
ATOM 660 O O . MET A 1 85 ? -8.376 -1.412 -11.640 1.00 95.75 85 MET A O 1
ATOM 664 N N . SER A 1 86 ? -6.233 -1.794 -11.114 1.00 95.38 86 SER A N 1
ATOM 665 C CA . SER A 1 86 ? -6.381 -3.238 -10.908 1.00 95.38 86 SER A CA 1
ATOM 666 C C . SER A 1 86 ? -7.219 -3.573 -9.679 1.00 95.38 86 SER A C 1
ATOM 668 O O . SER A 1 86 ? -8.020 -4.510 -9.718 1.00 95.38 86 SER A O 1
ATOM 670 N N . LEU A 1 87 ? -7.033 -2.806 -8.601 1.00 94.94 87 LEU A N 1
ATOM 671 C CA . LEU A 1 87 ? -7.817 -2.906 -7.371 1.00 94.94 87 LEU A CA 1
ATOM 672 C C . LEU A 1 87 ? -9.273 -2.506 -7.612 1.00 94.94 87 LEU A C 1
ATOM 674 O O . LEU A 1 87 ? -10.174 -3.219 -7.198 1.00 94.94 87 LEU A O 1
ATOM 678 N N . SER A 1 88 ? -9.501 -1.416 -8.350 1.00 93.69 88 SER A N 1
ATOM 679 C CA . SER A 1 88 ? -10.853 -0.949 -8.671 1.00 93.69 88 SER A CA 1
ATOM 680 C C . SER A 1 88 ? -11.634 -1.931 -9.551 1.00 93.69 88 SER A C 1
ATOM 682 O O . SER A 1 88 ? -12.838 -2.079 -9.366 1.00 93.69 88 SER A O 1
ATOM 684 N N . LYS A 1 89 ? -10.973 -2.597 -10.507 1.00 95.12 89 LYS A N 1
ATOM 685 C CA . LYS A 1 89 ? -11.635 -3.555 -11.411 1.00 95.12 89 LYS A CA 1
ATOM 686 C C . LYS A 1 89 ? -11.944 -4.890 -10.748 1.00 95.12 89 LYS A C 1
ATOM 688 O O . LYS A 1 89 ? -12.980 -5.472 -11.027 1.00 95.12 89 LYS A O 1
ATOM 693 N N . ASN A 1 90 ? -11.018 -5.373 -9.927 1.00 92.00 90 ASN A N 1
ATOM 694 C CA . ASN A 1 90 ? -11.102 -6.665 -9.261 1.00 92.00 90 ASN A CA 1
ATOM 695 C C . ASN A 1 90 ? -10.699 -6.452 -7.794 1.00 92.00 90 ASN A C 1
ATOM 697 O O . ASN A 1 90 ? -9.514 -6.632 -7.473 1.00 92.00 90 ASN A O 1
ATOM 701 N N . PRO A 1 91 ? -11.620 -5.983 -6.935 1.00 86.81 91 PRO A N 1
ATOM 702 C CA . PRO A 1 91 ? -11.343 -5.862 -5.511 1.00 86.81 91 PRO A CA 1
ATOM 703 C C . PRO A 1 91 ? -11.063 -7.252 -4.932 1.00 86.81 91 PRO A C 1
ATOM 705 O O . PRO A 1 91 ? -11.623 -8.242 -5.393 1.00 86.81 91 PRO A O 1
ATOM 708 N N . SER A 1 92 ? -10.151 -7.323 -3.967 1.00 92.81 92 SER A N 1
ATOM 709 C CA . SER A 1 92 ? -9.800 -8.574 -3.292 1.00 92.81 92 SER A CA 1
ATOM 710 C C . SER A 1 92 ? -10.616 -8.718 -2.017 1.00 92.81 92 SER A C 1
ATOM 712 O O . SER A 1 92 ? -10.702 -7.763 -1.250 1.00 92.81 92 SER A O 1
ATOM 714 N N . ASP A 1 93 ? -11.142 -9.909 -1.752 1.00 91.06 93 ASP A N 1
ATOM 715 C CA . ASP A 1 93 ? -11.982 -10.157 -0.570 1.00 91.06 93 ASP A CA 1
ATOM 716 C C . ASP A 1 93 ? -11.155 -10.505 0.676 1.00 91.06 93 ASP A C 1
ATOM 718 O O . ASP A 1 93 ? -11.641 -10.441 1.804 1.00 91.06 93 ASP A O 1
ATOM 722 N N . MET A 1 94 ? -9.881 -10.863 0.484 1.00 93.06 94 MET A N 1
ATOM 723 C CA . MET A 1 94 ? -8.981 -11.296 1.552 1.00 93.06 94 MET A CA 1
ATOM 724 C C . MET A 1 94 ? -7.622 -10.593 1.494 1.00 93.06 94 MET A C 1
ATOM 726 O O . MET A 1 94 ? -7.079 -10.337 0.417 1.00 93.06 94 MET A O 1
ATOM 730 N N . MET A 1 95 ? -7.033 -10.341 2.670 1.00 92.75 95 MET A N 1
ATOM 731 C CA . MET A 1 95 ? -5.737 -9.660 2.807 1.00 92.75 95 MET A CA 1
ATOM 732 C C . MET A 1 95 ? -4.634 -10.342 1.987 1.00 92.75 95 MET A C 1
ATOM 734 O O . MET A 1 95 ? -3.906 -9.678 1.262 1.00 92.75 95 MET A O 1
ATOM 738 N N . HIS A 1 96 ? -4.523 -11.672 2.036 1.00 93.25 96 HIS A N 1
ATOM 739 C CA . HIS A 1 96 ? -3.452 -12.381 1.327 1.00 93.25 96 HIS A CA 1
ATOM 740 C C . HIS A 1 96 ? -3.544 -12.237 -0.203 1.00 93.25 96 HIS A C 1
ATOM 742 O O . HIS A 1 96 ? -2.520 -12.159 -0.879 1.00 93.25 96 HIS A O 1
ATOM 748 N N . GLU A 1 97 ? -4.755 -12.177 -0.764 1.00 94.75 97 GLU A N 1
ATOM 749 C CA . GLU A 1 97 ? -4.958 -11.965 -2.198 1.00 94.75 97 GLU A CA 1
ATOM 750 C C . GLU A 1 97 ? -4.547 -10.543 -2.590 1.00 94.75 97 GLU A C 1
ATOM 752 O O . GLU A 1 97 ? -3.846 -10.332 -3.585 1.00 94.75 97 GLU A O 1
ATOM 757 N N . LEU A 1 98 ? -4.934 -9.581 -1.753 1.00 95.12 98 LEU A N 1
ATOM 758 C CA . LEU A 1 98 ? -4.604 -8.178 -1.908 1.00 95.12 98 LEU A CA 1
ATOM 759 C C . LEU A 1 98 ? -3.080 -7.947 -1.880 1.00 95.12 98 LEU A C 1
ATOM 761 O O . LEU A 1 98 ? -2.549 -7.254 -2.751 1.00 95.12 98 LEU A O 1
ATOM 765 N N . LEU A 1 99 ? -2.372 -8.580 -0.940 1.00 94.19 99 LEU A N 1
ATOM 766 C CA . LEU A 1 99 ? -0.910 -8.511 -0.832 1.00 94.19 99 LEU A CA 1
ATOM 767 C C . LEU A 1 99 ? -0.212 -9.183 -2.016 1.00 94.19 99 LEU A C 1
ATOM 769 O O . LEU A 1 99 ? 0.638 -8.563 -2.650 1.00 94.19 99 LEU A O 1
ATOM 773 N N . ARG A 1 100 ? -0.650 -10.386 -2.409 1.00 95.75 100 ARG A N 1
ATOM 774 C CA . ARG A 1 100 ? -0.129 -11.082 -3.597 1.00 95.75 100 ARG A CA 1
ATOM 775 C C . ARG A 1 100 ? -0.266 -10.235 -4.864 1.00 95.75 100 ARG A C 1
ATOM 777 O O . ARG A 1 100 ? 0.574 -10.284 -5.764 1.00 95.75 100 ARG A O 1
ATOM 784 N N . LYS A 1 101 ? -1.355 -9.473 -4.970 1.00 96.38 101 LYS A N 1
ATOM 785 C CA . LYS A 1 101 ? -1.560 -8.534 -6.071 1.00 96.38 101 LYS A CA 1
ATOM 786 C C . LYS A 1 101 ? -0.582 -7.366 -5.989 1.00 96.38 101 LYS A C 1
ATOM 788 O O . LYS A 1 101 ? -0.047 -6.989 -7.025 1.00 96.38 101 LYS A O 1
ATOM 793 N N . GLY A 1 102 ? -0.328 -6.834 -4.794 1.00 96.12 102 GLY A N 1
ATOM 794 C CA . GLY A 1 102 ? 0.731 -5.854 -4.541 1.00 96.12 102 GLY A CA 1
ATOM 795 C C . GLY A 1 102 ? 2.087 -6.332 -5.056 1.00 96.12 102 GLY A C 1
ATOM 796 O O . GLY A 1 102 ? 2.665 -5.672 -5.918 1.00 96.12 102 GLY A O 1
ATOM 797 N N . ASP A 1 103 ? 2.523 -7.520 -4.633 1.00 97.06 103 ASP A N 1
ATOM 798 C CA . ASP A 1 103 ? 3.809 -8.117 -5.029 1.00 97.06 103 ASP A CA 1
ATOM 799 C C . ASP A 1 103 ? 3.943 -8.229 -6.553 1.00 97.06 103 ASP A C 1
ATOM 801 O O . ASP A 1 103 ? 4.916 -7.765 -7.142 1.00 97.06 103 ASP A O 1
ATOM 805 N N . LYS A 1 104 ? 2.900 -8.723 -7.235 1.00 97.38 104 LYS A N 1
ATOM 806 C CA . LYS A 1 104 ? 2.885 -8.816 -8.704 1.00 97.38 104 LYS A CA 1
ATOM 807 C C . LYS A 1 104 ? 3.128 -7.465 -9.390 1.00 97.38 104 LYS A C 1
ATOM 809 O O . LYS A 1 104 ? 3.742 -7.411 -10.457 1.00 97.38 104 LYS A O 1
ATOM 814 N N . TYR A 1 105 ? 2.582 -6.380 -8.844 1.00 97.44 105 TYR A N 1
ATOM 815 C CA . TYR A 1 105 ? 2.767 -5.047 -9.419 1.00 97.44 105 TYR A CA 1
ATOM 816 C C . TYR A 1 105 ? 4.107 -4.425 -9.022 1.00 97.44 105 TYR A C 1
ATOM 818 O O . TYR A 1 105 ? 4.648 -3.654 -9.816 1.00 97.44 105 TYR A O 1
ATOM 826 N N . VAL A 1 106 ? 4.658 -4.778 -7.858 1.00 97.19 106 VAL A N 1
ATOM 827 C CA . VAL A 1 106 ? 6.040 -4.448 -7.487 1.00 97.19 106 VAL A CA 1
ATOM 828 C C . VAL A 1 106 ? 7.005 -5.071 -8.491 1.00 97.19 106 VAL A C 1
ATOM 830 O O . VAL A 1 106 ? 7.782 -4.341 -9.102 1.00 97.19 106 VAL A O 1
ATOM 833 N N . ASP A 1 107 ? 6.877 -6.369 -8.765 1.00 96.94 107 ASP A N 1
ATOM 834 C CA . ASP A 1 107 ? 7.716 -7.072 -9.742 1.00 96.94 107 ASP A CA 1
ATOM 835 C C . ASP A 1 107 ? 7.630 -6.428 -11.135 1.00 96.94 107 ASP A C 1
ATOM 837 O O . ASP A 1 107 ? 8.637 -6.222 -11.817 1.00 96.94 107 ASP A O 1
ATOM 841 N N . ALA A 1 108 ? 6.416 -6.064 -11.565 1.00 95.94 108 ALA A N 1
ATOM 842 C CA . ALA A 1 108 ? 6.194 -5.404 -12.848 1.00 95.94 108 ALA A CA 1
ATOM 843 C C . ALA A 1 108 ? 6.840 -4.007 -12.914 1.00 95.94 108 ALA A C 1
ATOM 845 O O . ALA A 1 108 ? 7.408 -3.635 -13.946 1.00 95.94 108 ALA A O 1
ATOM 846 N N . GLU A 1 109 ? 6.762 -3.231 -11.830 1.00 94.88 109 GLU A N 1
ATOM 847 C CA . GLU A 1 109 ? 7.412 -1.926 -11.721 1.00 94.88 109 GLU A CA 1
ATOM 848 C C . GLU A 1 109 ? 8.940 -2.073 -11.748 1.00 94.88 109 GLU A C 1
ATOM 850 O O . GLU A 1 109 ? 9.616 -1.396 -12.528 1.00 94.88 109 GLU A O 1
ATOM 855 N N . GLU A 1 110 ? 9.501 -2.995 -10.964 1.00 93.56 110 GLU A N 1
ATOM 856 C CA . GLU A 1 110 ? 10.944 -3.234 -10.924 1.00 93.56 110 GLU A CA 1
ATOM 857 C C . GLU A 1 110 ? 11.483 -3.704 -12.282 1.00 93.56 110 GLU A C 1
ATOM 859 O O . GLU A 1 110 ? 12.469 -3.146 -12.777 1.00 93.56 110 GLU A O 1
ATOM 864 N N . ALA A 1 111 ? 10.791 -4.627 -12.958 1.00 93.25 111 ALA A N 1
ATOM 865 C CA . ALA A 1 111 ? 11.139 -5.056 -14.312 1.00 93.25 111 ALA A CA 1
ATOM 866 C C . ALA A 1 111 ? 11.116 -3.888 -15.320 1.00 93.25 111 ALA A C 1
ATOM 868 O O . ALA A 1 111 ? 12.006 -3.768 -16.173 1.00 93.25 111 ALA A O 1
ATOM 869 N N . TYR A 1 112 ? 10.142 -2.978 -15.216 1.00 90.94 112 TYR A N 1
ATOM 870 C CA . TYR A 1 112 ? 10.095 -1.775 -16.050 1.00 90.94 112 TYR A CA 1
ATOM 871 C C . TYR A 1 112 ? 11.329 -0.885 -15.842 1.00 90.94 112 TYR A C 1
ATOM 873 O O . TYR A 1 112 ? 11.929 -0.419 -16.814 1.00 90.94 112 TYR A O 1
ATOM 881 N N . PHE A 1 113 ? 11.765 -0.682 -14.598 1.00 85.62 113 PHE A N 1
ATOM 882 C CA . PHE A 1 113 ? 12.941 0.143 -14.317 1.00 85.62 113 PHE A CA 1
ATOM 883 C C . PHE A 1 113 ? 14.256 -0.516 -14.730 1.00 85.62 113 PHE A C 1
ATOM 885 O O . PHE A 1 113 ? 15.114 0.168 -15.291 1.00 85.62 113 PHE A O 1
ATOM 892 N N . ILE A 1 114 ? 14.400 -1.829 -14.540 1.00 88.56 114 ILE A N 1
ATOM 893 C CA . ILE A 1 114 ? 15.572 -2.584 -15.006 1.00 88.56 114 ILE A CA 1
ATOM 894 C C . ILE A 1 114 ? 15.688 -2.480 -16.530 1.00 88.56 114 ILE A C 1
ATOM 896 O O . ILE A 1 114 ? 16.735 -2.096 -17.052 1.00 88.56 114 ILE A O 1
ATOM 900 N N . THR A 1 115 ? 14.600 -2.741 -17.258 1.00 85.81 115 THR A N 1
ATOM 901 C CA . THR A 1 115 ? 14.607 -2.686 -18.729 1.00 85.81 115 THR A CA 1
ATOM 902 C C . THR A 1 115 ? 14.825 -1.270 -19.263 1.00 85.81 115 THR A C 1
ATOM 904 O O . THR A 1 115 ? 15.512 -1.093 -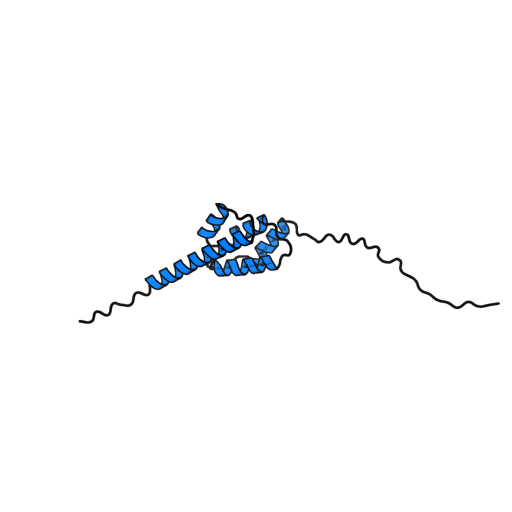20.269 1.00 85.81 115 THR A O 1
ATOM 907 N N . LYS A 1 116 ? 14.295 -0.234 -18.601 1.00 79.06 116 LYS A N 1
ATOM 908 C CA . LYS A 1 116 ? 14.584 1.164 -18.952 1.00 79.06 116 LYS A CA 1
ATOM 909 C C . LYS A 1 116 ? 16.043 1.523 -18.684 1.00 79.06 116 LYS A C 1
ATOM 911 O O . LYS A 1 116 ? 16.668 2.093 -19.569 1.00 79.06 116 LYS A O 1
ATOM 916 N N . GLY A 1 117 ? 16.609 1.128 -17.545 1.00 64.75 117 GLY A N 1
ATOM 917 C CA . GLY A 1 117 ? 18.032 1.313 -17.240 1.00 64.75 117 GLY A CA 1
ATOM 918 C C . GLY A 1 117 ? 18.952 0.608 -18.243 1.00 64.75 117 GLY A C 1
ATOM 919 O O . GLY A 1 117 ? 19.925 1.196 -18.709 1.00 64.75 117 GLY A O 1
ATOM 920 N N . MET A 1 118 ? 18.597 -0.609 -18.668 1.00 59.69 118 MET A N 1
ATOM 921 C CA . MET A 1 118 ? 19.307 -1.341 -19.725 1.00 59.69 118 MET A CA 1
ATOM 922 C C . MET A 1 118 ? 19.229 -0.642 -21.090 1.00 59.69 118 MET A C 1
ATOM 924 O O . MET A 1 118 ? 20.205 -0.652 -21.830 1.00 59.69 118 MET A O 1
ATOM 928 N N . LYS A 1 119 ? 18.112 0.019 -21.427 1.00 58.28 119 LYS A N 1
ATOM 929 C CA . LYS A 1 119 ? 17.990 0.781 -22.687 1.00 58.28 119 LYS A CA 1
ATOM 930 C C . LYS A 1 119 ? 18.938 1.984 -22.765 1.00 58.28 119 LYS A C 1
ATOM 932 O O . LYS A 1 119 ? 19.312 2.354 -23.875 1.00 58.28 119 LYS A O 1
ATOM 937 N N . TYR A 1 120 ? 19.335 2.563 -21.629 1.00 52.50 120 TYR A N 1
ATOM 938 C CA . TYR A 1 120 ? 20.337 3.638 -21.564 1.00 52.50 120 TYR A CA 1
ATOM 939 C C . TYR A 1 120 ? 21.774 3.117 -21.399 1.00 52.50 120 TYR A C 1
ATOM 941 O O . TYR A 1 120 ? 22.719 3.832 -21.716 1.00 52.50 120 TYR A O 1
ATOM 949 N N . ARG A 1 121 ? 21.954 1.858 -20.979 1.00 53.00 121 ARG A N 1
ATOM 950 C CA . ARG A 1 121 ? 23.232 1.131 -21.013 1.00 53.00 121 ARG A CA 1
ATOM 951 C C . ARG A 1 121 ? 23.368 0.377 -22.346 1.00 53.00 121 ARG A C 1
ATOM 953 O O . ARG A 1 121 ? 23.440 -0.846 -22.369 1.00 53.00 121 ARG A O 1
ATOM 960 N N . LYS A 1 122 ? 23.380 1.094 -23.472 1.00 51.47 122 LYS A N 1
ATOM 961 C CA . LYS A 1 122 ? 23.987 0.564 -24.703 1.00 51.47 122 LYS A CA 1
ATOM 962 C C . LYS A 1 122 ? 25.426 1.062 -24.736 1.00 51.47 122 LYS A C 1
ATOM 964 O O . LYS A 1 122 ? 25.656 2.264 -24.809 1.00 51.47 122 LYS A O 1
ATOM 969 N N . GLU A 1 123 ? 26.368 0.138 -24.588 1.00 59.91 123 GLU A N 1
ATOM 970 C CA . GLU A 1 123 ? 27.803 0.374 -24.768 1.00 59.91 123 GLU A CA 1
ATOM 971 C C . GLU A 1 123 ? 28.042 1.058 -26.128 1.00 59.91 123 GLU A C 1
ATOM 973 O O . GLU A 1 123 ? 27.382 0.674 -27.100 1.00 59.91 123 GLU A O 1
ATOM 978 N N . PRO A 1 124 ? 28.929 2.067 -26.245 1.00 52.19 124 PRO A N 1
ATOM 979 C CA . PRO A 1 124 ? 29.322 2.548 -27.559 1.00 52.19 124 PRO A CA 1
ATOM 980 C C . PRO A 1 124 ? 29.967 1.378 -28.305 1.00 52.19 124 PRO A C 1
ATOM 982 O O . PRO A 1 124 ? 30.962 0.821 -27.840 1.00 52.19 124 PRO A O 1
ATOM 985 N N . GLU A 1 125 ? 29.379 0.990 -29.440 1.00 58.16 125 GLU A N 1
ATOM 986 C CA . GLU A 1 125 ? 29.961 0.018 -30.363 1.00 58.16 125 GLU A CA 1
ATOM 987 C C . GLU A 1 125 ? 31.398 0.447 -30.669 1.00 58.16 125 GLU A C 1
ATOM 989 O O . GLU A 1 125 ? 31.650 1.403 -31.408 1.00 58.16 125 GLU A O 1
ATOM 994 N N . SER A 1 126 ? 32.364 -0.245 -30.064 1.00 57.72 126 SER A N 1
ATOM 995 C CA . SER A 1 126 ? 33.765 -0.096 -30.422 1.00 57.72 126 SER A CA 1
ATOM 996 C C . SER A 1 126 ? 33.974 -0.794 -31.761 1.00 57.72 126 SER A C 1
ATOM 998 O O . SER A 1 126 ? 34.327 -1.965 -31.850 1.00 57.72 126 SER A O 1
ATOM 1000 N N . ASN A 1 127 ? 33.706 -0.035 -32.820 1.00 59.53 127 ASN A N 1
ATOM 1001 C CA . ASN A 1 127 ? 34.097 -0.339 -34.183 1.00 59.53 127 ASN A CA 1
ATOM 1002 C C . ASN A 1 127 ? 35.620 -0.550 -34.220 1.00 59.53 127 ASN A C 1
ATOM 1004 O O . ASN A 1 127 ? 36.388 0.414 -34.165 1.00 59.53 127 ASN A O 1
ATOM 1008 N N . LYS A 1 128 ? 36.063 -1.807 -34.267 1.00 52.69 128 LYS A N 1
ATOM 1009 C CA . LYS A 1 128 ? 37.461 -2.154 -34.523 1.00 52.69 128 LYS A CA 1
ATOM 1010 C C . LYS A 1 128 ? 37.574 -2.658 -35.956 1.00 52.69 128 LYS A C 1
ATOM 1012 O O . LYS A 1 128 ? 37.024 -3.700 -36.300 1.00 52.69 128 LYS A O 1
ATOM 1017 N N . ARG A 1 129 ? 38.228 -1.809 -36.748 1.00 56.44 129 ARG A N 1
ATOM 1018 C CA . ARG A 1 129 ? 38.743 -2.055 -38.096 1.00 56.44 129 ARG A CA 1
ATOM 1019 C C . ARG A 1 129 ? 39.778 -3.171 -38.097 1.00 56.44 129 ARG A C 1
ATOM 1021 O O . ARG A 1 129 ? 40.460 -3.312 -37.056 1.00 56.44 129 ARG A O 1
#

Foldseek 3Di:
DDDDDDDDDPPPPDDPPVPPPPPCPDDLVRLLVQLLVQLAAPDLPDQLVVSLVSSVVSVVVHPDHDLVSSLVSSLVRDPPPVLNVVCVVDPDPDPVVNSVSSVVVNVVRVVVVVVVVVVVPDDPPPDDD

Radius of gyration: 28.72 Å; chains: 1; bounding box: 57×25×122 Å